Protein AF-A0A528FKM6-F1 (afdb_monomer_lite)

Structure (mmCIF, N/CA/C/O backbone):
data_AF-A0A528FKM6-F1
#
_entry.id   AF-A0A528FKM6-F1
#
loop_
_atom_site.group_PDB
_atom_site.id
_atom_site.type_symbol
_atom_site.label_atom_id
_atom_site.label_alt_id
_atom_site.label_comp_id
_atom_site.label_asym_id
_atom_site.label_entity_id
_atom_site.label_seq_id
_atom_site.pdbx_PDB_ins_code
_atom_site.Cartn_x
_atom_site.Cartn_y
_atom_site.Cartn_z
_atom_site.occupancy
_atom_site.B_iso_or_equiv
_atom_site.auth_seq_id
_atom_site.auth_comp_id
_atom_site.auth_asym_id
_atom_site.auth_atom_id
_atom_site.pdbx_PDB_model_num
ATOM 1 N N . ILE A 1 1 ? -23.827 3.732 3.092 1.00 91.12 1 ILE A N 1
ATOM 2 C CA . ILE A 1 1 ? -22.855 3.929 1.983 1.00 91.12 1 ILE A CA 1
ATOM 3 C C . ILE A 1 1 ? -21.479 3.335 2.265 1.00 91.12 1 ILE A C 1
ATOM 5 O O . ILE A 1 1 ? -20.828 2.979 1.295 1.00 91.12 1 ILE A O 1
ATOM 9 N N . HIS A 1 2 ? -21.063 3.234 3.536 1.00 95.31 2 HIS A N 1
ATOM 10 C CA . HIS A 1 2 ? -19.744 2.748 3.948 1.00 95.31 2 HIS A CA 1
ATOM 11 C C . HIS A 1 2 ? -19.342 1.441 3.251 1.00 95.31 2 HIS A C 1
ATOM 13 O O . HIS A 1 2 ? -18.417 1.462 2.450 1.00 95.31 2 HIS A O 1
ATOM 19 N N . ASP A 1 3 ? -20.092 0.356 3.449 1.00 96.50 3 ASP A N 1
ATOM 20 C CA . ASP A 1 3 ? -19.682 -0.975 2.970 1.00 96.50 3 ASP A CA 1
ATOM 21 C C . ASP A 1 3 ? -19.548 -1.024 1.447 1.00 96.50 3 ASP A C 1
ATOM 23 O O . ASP A 1 3 ? -18.513 -1.414 0.920 1.00 96.50 3 ASP A O 1
ATOM 27 N N . ARG A 1 4 ? -20.539 -0.478 0.730 1.00 98.00 4 ARG A N 1
ATOM 28 C CA . ARG A 1 4 ? -20.494 -0.356 -0.736 1.00 98.00 4 ARG A CA 1
ATOM 29 C C . ARG A 1 4 ? -19.276 0.439 -1.220 1.00 98.00 4 ARG A C 1
ATOM 31 O O . ARG A 1 4 ? -18.738 0.148 -2.283 1.00 98.00 4 ARG A O 1
ATOM 38 N N . PHE A 1 5 ? -18.881 1.482 -0.491 1.00 98.06 5 PHE A N 1
ATOM 39 C CA . PHE A 1 5 ? -17.704 2.273 -0.837 1.00 98.06 5 PHE A CA 1
ATOM 40 C C . PHE A 1 5 ? -16.413 1.501 -0.554 1.00 98.06 5 PHE A C 1
ATOM 42 O O . PHE A 1 5 ? -15.536 1.472 -1.411 1.00 98.06 5 PHE A O 1
ATOM 49 N N . VAL A 1 6 ? -16.319 0.835 0.599 1.00 98.12 6 VAL A N 1
ATOM 50 C CA . VAL A 1 6 ? -15.178 -0.019 0.952 1.00 98.12 6 VAL A CA 1
ATOM 51 C C . VAL A 1 6 ? -15.004 -1.134 -0.080 1.00 98.12 6 VAL A C 1
ATOM 53 O O . VAL A 1 6 ? -13.893 -1.339 -0.558 1.00 98.12 6 VAL A O 1
ATOM 56 N N . ASP A 1 7 ? -16.080 -1.796 -0.500 1.00 98.19 7 ASP A N 1
ATOM 57 C CA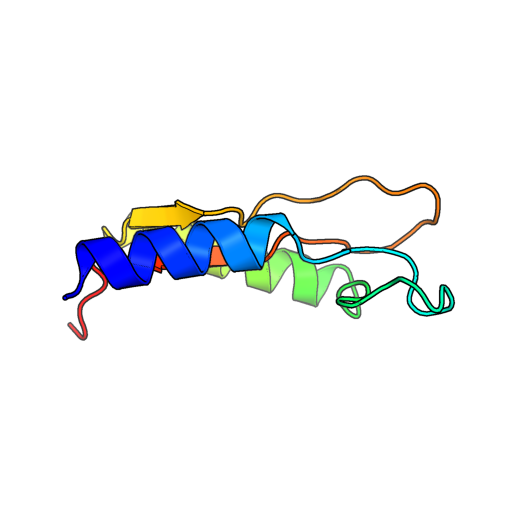 . ASP A 1 7 ? -16.034 -2.824 -1.547 1.00 98.19 7 ASP A CA 1
ATOM 58 C C . ASP A 1 7 ? -15.524 -2.268 -2.881 1.00 98.19 7 ASP A C 1
ATOM 60 O O . ASP A 1 7 ? -14.575 -2.806 -3.452 1.00 98.19 7 ASP A O 1
ATOM 64 N N . ALA A 1 8 ? -16.059 -1.131 -3.332 1.00 98.25 8 ALA A N 1
ATOM 65 C CA . ALA A 1 8 ? -15.589 -0.480 -4.555 1.00 98.25 8 ALA A CA 1
ATOM 66 C C . ALA A 1 8 ? -14.112 -0.041 -4.469 1.00 98.25 8 ALA A C 1
ATOM 68 O O . ALA A 1 8 ? -13.385 -0.090 -5.465 1.00 98.25 8 ALA A O 1
ATOM 69 N N . MET A 1 9 ? -13.651 0.374 -3.285 1.00 98.19 9 MET A N 1
ATOM 70 C CA . MET A 1 9 ? -12.250 0.720 -3.041 1.00 98.19 9 MET A CA 1
ATOM 71 C C . MET A 1 9 ? -11.349 -0.512 -3.118 1.00 98.19 9 MET A C 1
ATOM 73 O O . MET A 1 9 ? -10.352 -0.468 -3.836 1.00 98.19 9 MET A O 1
ATOM 77 N N . LYS A 1 10 ? -11.712 -1.622 -2.461 1.00 98.31 10 LYS A N 1
ATOM 78 C CA . LYS A 1 10 ? -10.971 -2.894 -2.546 1.00 98.31 10 LYS A CA 1
ATOM 79 C C . LYS A 1 10 ? -10.825 -3.352 -3.998 1.00 98.31 10 LYS A C 1
ATOM 81 O O . LYS A 1 10 ? -9.713 -3.639 -4.442 1.00 98.31 10 LYS A O 1
ATOM 86 N N . ASP A 1 11 ? -11.912 -3.305 -4.769 1.00 98.19 11 ASP A N 1
ATOM 87 C CA . ASP A 1 11 ? -11.908 -3.654 -6.194 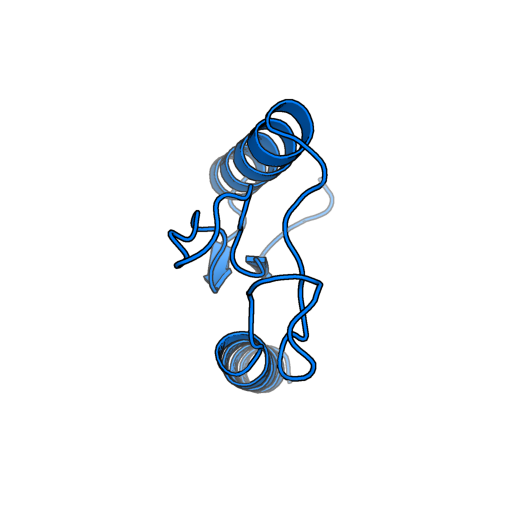1.00 98.19 11 ASP A CA 1
ATOM 88 C C . ASP A 1 11 ? -10.969 -2.768 -7.019 1.00 98.19 11 ASP A C 1
ATOM 90 O O . ASP A 1 11 ? -10.309 -3.238 -7.952 1.00 98.19 11 ASP A O 1
ATOM 94 N N . ARG A 1 12 ? -10.916 -1.465 -6.718 1.00 98.19 12 ARG A N 1
ATOM 95 C CA . ARG A 1 12 ? -10.035 -0.531 -7.424 1.00 98.19 12 ARG A CA 1
ATOM 96 C C . ARG A 1 12 ? -8.571 -0.736 -7.047 1.00 98.19 12 ARG A C 1
ATOM 98 O O . ARG A 1 12 ? -7.728 -0.651 -7.946 1.00 98.19 12 ARG A O 1
ATOM 105 N N . LEU A 1 13 ? -8.287 -0.979 -5.766 1.00 98.19 13 LEU A N 1
ATOM 106 C CA . LEU A 1 13 ? -6.942 -1.218 -5.241 1.00 98.19 13 LEU A CA 1
ATOM 107 C C . LEU A 1 13 ? -6.356 -2.524 -5.787 1.00 98.19 13 LEU A C 1
ATOM 109 O O . LEU A 1 13 ? -5.219 -2.523 -6.248 1.00 98.19 13 LEU A O 1
ATOM 113 N N . GLY A 1 14 ? -7.154 -3.594 -5.859 1.00 97.31 14 GLY A N 1
ATOM 114 C CA . GLY A 1 14 ? -6.743 -4.881 -6.436 1.00 97.31 14 GLY A CA 1
ATOM 115 C C . GLY A 1 14 ? -6.379 -4.838 -7.921 1.00 97.31 14 GLY A C 1
ATOM 116 O O . GLY A 1 14 ? -5.718 -5.744 -8.419 1.00 97.31 14 GLY A O 1
ATOM 117 N N . LYS A 1 15 ? -6.774 -3.778 -8.633 1.00 98.00 15 LYS A N 1
ATOM 118 C CA . LYS A 1 15 ? -6.454 -3.565 -10.054 1.00 98.00 15 LYS A CA 1
ATOM 119 C C . LYS A 1 15 ? -5.235 -2.669 -10.274 1.00 98.00 15 LYS A C 1
ATOM 121 O O . LYS A 1 15 ? -4.890 -2.419 -11.425 1.00 98.00 15 LYS A O 1
ATOM 126 N N . LEU A 1 16 ? -4.625 -2.129 -9.215 1.00 97.88 16 LEU A N 1
ATOM 127 C CA . LEU A 1 16 ? -3.437 -1.289 -9.348 1.00 97.88 16 LEU A CA 1
ATOM 128 C C . LEU A 1 16 ? -2.214 -2.142 -9.688 1.00 97.88 16 LEU A C 1
ATOM 130 O O . LEU A 1 16 ? -1.882 -3.089 -8.978 1.00 97.88 16 LEU A O 1
ATOM 134 N N . ALA A 1 17 ? -1.521 -1.772 -10.762 1.00 97.44 17 ALA A N 1
ATOM 135 C CA . ALA A 1 17 ? -0.257 -2.391 -11.128 1.00 97.44 17 ALA A CA 1
ATOM 136 C C . ALA A 1 17 ? 0.879 -1.850 -10.243 1.00 97.44 17 ALA A C 1
ATOM 138 O O . ALA A 1 17 ? 1.335 -0.719 -10.425 1.00 97.44 17 ALA A O 1
ATOM 139 N N . VAL A 1 18 ? 1.325 -2.663 -9.282 1.00 97.94 18 VAL A N 1
ATOM 140 C CA . VAL A 1 18 ? 2.536 -2.408 -8.485 1.00 97.94 18 VAL A CA 1
ATOM 141 C C . VAL A 1 18 ? 3.715 -3.102 -9.160 1.00 97.94 18 VAL A C 1
ATOM 143 O O . VAL A 1 18 ? 3.679 -4.328 -9.306 1.00 97.94 18 VAL A O 1
ATOM 146 N N . GLY A 1 19 ? 4.744 -2.358 -9.560 1.00 97.25 19 GLY A N 1
ATOM 147 C CA . GLY A 1 19 ? 5.835 -2.893 -10.376 1.00 97.25 19 GLY A CA 1
ATOM 148 C C . GLY A 1 19 ? 6.991 -1.917 -10.570 1.00 97.25 19 GLY A C 1
ATOM 149 O O . GLY A 1 19 ? 7.087 -0.911 -9.871 1.00 97.25 19 GLY A O 1
ATOM 150 N N . ASP A 1 20 ? 7.882 -2.234 -11.509 1.00 96.81 20 ASP A N 1
ATOM 151 C CA . ASP A 1 20 ? 9.060 -1.417 -11.816 1.00 96.81 20 ASP A CA 1
ATOM 152 C C . ASP A 1 20 ? 8.657 0.011 -12.212 1.00 96.81 20 ASP A C 1
ATOM 154 O O . ASP A 1 20 ? 7.786 0.203 -13.061 1.00 96.81 20 ASP A O 1
ATOM 158 N N . ALA A 1 21 ? 9.314 1.013 -11.627 1.00 94.56 21 ALA A N 1
ATOM 159 C CA . ALA A 1 21 ? 9.074 2.423 -11.916 1.00 94.56 21 ALA A CA 1
ATOM 160 C C . ALA A 1 21 ? 9.351 2.814 -13.382 1.00 94.56 21 ALA A C 1
ATOM 162 O O . ALA A 1 21 ? 8.845 3.840 -13.835 1.00 94.56 21 ALA A O 1
ATOM 163 N N . LEU A 1 22 ? 10.147 2.029 -14.116 1.00 95.62 22 LEU A N 1
ATOM 164 C CA . LEU A 1 22 ? 10.432 2.261 -15.535 1.00 95.62 22 LEU A CA 1
ATOM 165 C C . LEU A 1 22 ? 9.412 1.609 -16.484 1.00 95.62 22 LEU A C 1
ATOM 167 O O . LEU A 1 22 ? 9.423 1.915 -17.678 1.00 95.62 22 LEU A O 1
ATOM 171 N N . ASP A 1 23 ? 8.528 0.735 -15.993 1.00 96.69 23 ASP A N 1
ATOM 172 C CA . ASP A 1 23 ? 7.455 0.159 -16.809 1.00 96.69 23 ASP A CA 1
ATOM 173 C C . ASP A 1 23 ? 6.290 1.154 -16.938 1.00 96.69 23 ASP A C 1
ATOM 175 O O . ASP A 1 23 ? 5.690 1.581 -15.953 1.00 96.69 23 ASP A O 1
ATOM 179 N N . ALA A 1 24 ? 5.914 1.481 -18.176 1.00 97.06 24 ALA A N 1
ATOM 180 C CA . ALA A 1 24 ? 4.791 2.365 -18.484 1.00 97.06 24 ALA A CA 1
ATOM 181 C C . ALA A 1 24 ? 3.426 1.842 -17.990 1.00 97.06 24 ALA A C 1
ATOM 183 O O . ALA A 1 24 ? 2.462 2.606 -17.926 1.00 97.06 24 ALA A O 1
ATOM 184 N N . LYS A 1 25 ? 3.316 0.546 -17.674 1.00 96.75 25 LYS A N 1
ATOM 185 C CA . LYS A 1 25 ? 2.110 -0.061 -17.092 1.00 96.75 25 LYS A CA 1
ATOM 186 C C . LYS A 1 25 ? 2.054 0.071 -15.573 1.00 96.75 25 LYS A C 1
ATOM 188 O O . LYS A 1 25 ? 0.980 -0.123 -15.003 1.00 96.75 25 LYS A O 1
ATOM 193 N N . THR A 1 26 ? 3.172 0.385 -14.920 1.00 97.75 26 THR A N 1
ATOM 194 C CA . THR A 1 26 ? 3.231 0.545 -13.469 1.00 97.75 26 THR A CA 1
ATOM 195 C C . THR A 1 26 ? 2.448 1.777 -13.039 1.00 97.75 26 THR A C 1
ATOM 197 O O . THR A 1 26 ? 2.609 2.874 -13.567 1.00 97.75 26 THR A O 1
ATOM 200 N N . GLN A 1 27 ? 1.593 1.592 -12.037 1.00 98.12 27 GLN A N 1
ATOM 201 C CA . GLN A 1 27 ? 0.844 2.667 -11.388 1.00 98.12 27 GLN A CA 1
ATOM 202 C C . GLN A 1 27 ? 1.434 3.020 -10.022 1.00 98.12 27 GLN A C 1
ATOM 204 O O . GLN A 1 27 ? 1.261 4.144 -9.559 1.00 98.12 27 GLN A O 1
ATOM 209 N N . ILE A 1 28 ? 2.106 2.063 -9.373 1.00 97.81 28 ILE A N 1
ATOM 210 C CA . ILE A 1 28 ? 2.764 2.233 -8.077 1.00 97.81 28 ILE A CA 1
ATOM 211 C C . ILE A 1 28 ? 4.157 1.606 -8.158 1.00 97.81 28 ILE A C 1
ATOM 213 O O . ILE A 1 28 ? 4.288 0.398 -8.353 1.00 97.81 28 ILE A O 1
ATOM 217 N N . GLY A 1 29 ? 5.184 2.444 -8.025 1.00 97.50 29 GLY A N 1
ATOM 218 C CA . GLY A 1 29 ? 6.581 2.017 -7.986 1.00 97.50 29 GLY A CA 1
ATOM 219 C C . GLY A 1 29 ? 6.992 1.412 -6.636 1.00 97.50 29 GLY A C 1
ATOM 220 O O . GLY A 1 29 ? 6.170 1.298 -5.724 1.00 97.50 29 GLY A O 1
ATOM 221 N N . PRO A 1 30 ? 8.271 1.038 -6.482 1.00 97.94 30 PRO A N 1
ATOM 222 C CA . PRO A 1 30 ? 8.796 0.575 -5.206 1.00 97.94 30 PRO A CA 1
ATOM 223 C C . PRO A 1 30 ? 8.852 1.710 -4.176 1.00 97.94 30 PRO A C 1
ATOM 225 O O . PRO A 1 30 ? 8.987 2.888 -4.510 1.00 97.94 30 PRO A O 1
ATOM 228 N N . VAL A 1 31 ? 8.826 1.322 -2.908 1.00 98.06 31 VAL A N 1
ATOM 229 C CA . VAL A 1 31 ? 9.237 2.153 -1.779 1.00 98.06 31 VAL A CA 1
ATOM 230 C C . VAL A 1 31 ? 10.724 2.506 -1.928 1.00 98.06 31 VAL A C 1
ATOM 232 O O . VAL A 1 31 ? 11.511 1.736 -2.481 1.00 98.06 31 VAL A O 1
ATOM 235 N N . VAL A 1 32 ? 11.107 3.696 -1.460 1.00 97.25 32 VAL A N 1
ATOM 236 C CA . VAL A 1 32 ? 12.432 4.289 -1.713 1.00 97.25 32 VAL A CA 1
ATOM 237 C C . VAL A 1 32 ? 13.595 3.430 -1.206 1.00 97.25 32 VAL A C 1
ATOM 239 O O . VAL A 1 32 ? 14.604 3.291 -1.896 1.00 97.25 32 VAL A O 1
ATOM 242 N N . ASP A 1 33 ? 13.455 2.833 -0.022 1.00 97.94 33 ASP A N 1
ATOM 243 C CA . ASP A 1 33 ? 14.484 2.008 0.599 1.00 97.94 33 ASP A CA 1
ATOM 244 C C . ASP A 1 33 ? 13.905 1.010 1.620 1.00 97.94 33 ASP A C 1
ATOM 246 O O . ASP A 1 33 ? 12.704 0.972 1.903 1.00 97.94 33 ASP A O 1
ATOM 250 N N . GLN A 1 34 ? 14.789 0.180 2.181 1.00 97.69 34 GLN A N 1
ATOM 251 C CA . GLN A 1 34 ? 14.431 -0.830 3.173 1.00 97.69 34 GLN A CA 1
ATOM 252 C C . GLN A 1 34 ? 13.920 -0.226 4.488 1.00 97.69 34 GLN A C 1
ATOM 254 O O . GLN A 1 34 ? 13.071 -0.839 5.135 1.00 97.69 34 GLN A O 1
ATOM 259 N N . SER A 1 35 ? 14.445 0.930 4.910 1.00 98.44 35 SER A N 1
ATOM 260 C CA . SER A 1 35 ? 14.017 1.571 6.157 1.00 98.44 35 SER A CA 1
ATOM 261 C C . SER A 1 35 ? 12.597 2.106 6.052 1.00 98.44 35 SER A C 1
ATOM 263 O O . SER A 1 35 ? 11.807 1.877 6.965 1.00 98.44 35 SER A O 1
ATOM 265 N N . GLN A 1 36 ? 12.246 2.718 4.922 1.00 98.50 36 GLN A N 1
ATOM 266 C CA . GLN A 1 36 ? 10.888 3.169 4.657 1.00 98.50 36 GLN A CA 1
ATOM 267 C C . GLN A 1 36 ? 9.931 1.981 4.518 1.00 98.50 36 GLN A C 1
ATOM 269 O O . GLN A 1 36 ? 8.873 1.997 5.133 1.00 98.50 36 GLN A O 1
ATOM 274 N N . LEU A 1 37 ? 10.319 0.912 3.805 1.00 98.38 37 LEU A N 1
ATOM 275 C CA . LEU A 1 37 ? 9.474 -0.286 3.704 1.00 98.38 37 LEU A CA 1
ATOM 276 C C . LEU A 1 37 ? 9.200 -0.894 5.083 1.00 98.38 37 LEU A C 1
ATOM 278 O O . LEU A 1 37 ? 8.066 -1.252 5.385 1.00 98.38 37 LEU A O 1
ATOM 282 N N . LYS A 1 38 ? 10.228 -0.983 5.935 1.00 98.44 38 LYS A N 1
ATOM 283 C CA . LYS A 1 38 ? 10.055 -1.455 7.310 1.00 98.44 38 LYS A CA 1
ATOM 284 C C . LYS A 1 38 ? 9.117 -0.536 8.097 1.00 98.44 38 LYS A C 1
ATOM 286 O O . LYS A 1 38 ? 8.277 -1.031 8.837 1.00 98.44 38 LYS A O 1
ATOM 291 N N . GLN A 1 39 ? 9.255 0.781 7.952 1.00 98.62 39 GLN A N 1
ATOM 292 C CA . GLN A 1 39 ? 8.369 1.734 8.616 1.00 98.62 39 GLN A CA 1
ATOM 293 C C . GLN A 1 39 ? 6.911 1.536 8.182 1.00 98.62 39 GLN A C 1
ATOM 295 O O . GLN A 1 39 ? 6.027 1.517 9.036 1.00 98.62 39 GLN A O 1
ATOM 300 N N . ASP A 1 40 ? 6.656 1.343 6.888 1.00 98.44 40 ASP A N 1
ATOM 301 C CA . 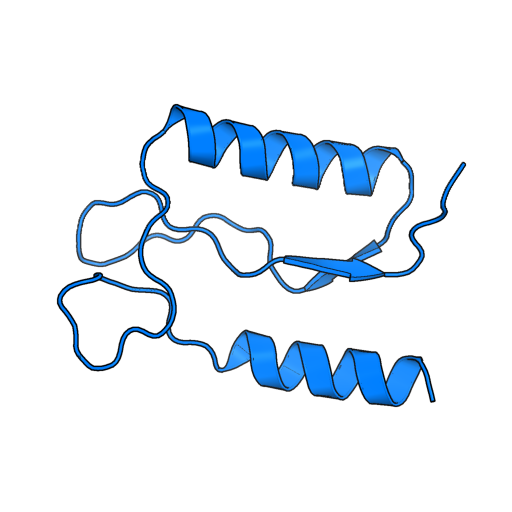ASP A 1 40 ? 5.309 1.089 6.374 1.00 98.44 40 ASP A CA 1
ATOM 302 C C . ASP A 1 40 ? 4.713 -0.193 6.990 1.00 98.44 40 ASP A C 1
ATOM 304 O O . ASP A 1 40 ? 3.570 -0.197 7.447 1.00 98.44 40 ASP A O 1
ATOM 308 N N . GLU A 1 41 ? 5.501 -1.267 7.083 1.00 98.44 41 GLU A N 1
ATOM 309 C CA . GLU A 1 41 ? 5.090 -2.519 7.734 1.00 98.44 41 GLU A CA 1
ATOM 310 C C . GLU A 1 41 ? 4.845 -2.372 9.234 1.00 98.44 41 GLU A C 1
ATOM 312 O O . GLU A 1 41 ? 3.879 -2.934 9.753 1.00 98.44 41 GLU A O 1
ATOM 317 N N . ASP A 1 42 ? 5.697 -1.616 9.930 1.00 98.50 42 ASP A N 1
ATOM 318 C CA . ASP A 1 42 ? 5.528 -1.334 11.352 1.00 98.50 42 ASP A CA 1
ATOM 319 C C . ASP A 1 42 ? 4.191 -0.600 11.579 1.00 98.50 42 ASP A C 1
ATOM 321 O O . ASP A 1 42 ? 3.437 -0.970 12.477 1.00 98.50 42 ASP A O 1
ATOM 325 N N . TYR A 1 43 ? 3.831 0.373 10.730 1.00 98.19 43 TYR A N 1
ATOM 326 C CA . TYR A 1 43 ? 2.537 1.066 10.818 1.00 98.19 43 TYR A CA 1
ATOM 327 C C . TYR A 1 43 ? 1.343 0.175 10.464 1.00 98.19 43 TYR A C 1
ATOM 329 O O . TYR A 1 43 ? 0.288 0.292 11.090 1.00 98.19 43 TYR A O 1
ATOM 337 N N . ILE A 1 44 ? 1.491 -0.750 9.513 1.00 98.31 44 ILE A N 1
ATOM 338 C CA . ILE A 1 44 ? 0.461 -1.763 9.243 1.00 98.31 44 ILE A CA 1
ATOM 339 C C . ILE A 1 44 ? 0.271 -2.663 10.472 1.00 98.31 44 ILE A C 1
ATOM 341 O O . ILE A 1 44 ? -0.860 -2.982 10.846 1.00 98.31 44 ILE A O 1
ATOM 345 N N . ALA A 1 45 ? 1.357 -3.056 11.139 1.00 98.06 45 ALA A N 1
ATOM 346 C CA . ALA A 1 45 ? 1.274 -3.828 12.372 1.00 98.06 45 ALA A CA 1
ATOM 347 C C . ALA A 1 45 ? 0.598 -3.028 13.500 1.00 98.06 45 ALA A C 1
ATOM 349 O O . ALA A 1 45 ? -0.289 -3.570 14.160 1.00 98.06 45 ALA A O 1
ATOM 350 N N . ILE A 1 46 ? 0.954 -1.750 13.676 1.00 97.75 46 ILE A N 1
ATOM 351 C CA . ILE A 1 46 ? 0.334 -0.850 14.662 1.00 97.75 46 ILE A CA 1
ATOM 352 C C . ILE A 1 46 ? -1.170 -0.723 14.408 1.00 97.75 46 ILE A C 1
ATOM 354 O O . ILE A 1 46 ? -1.951 -0.967 15.322 1.00 97.75 46 ILE A O 1
ATOM 358 N N . GLY A 1 47 ? -1.600 -0.452 13.170 1.00 97.19 47 GLY A N 1
ATOM 359 C CA . GLY A 1 47 ? -3.025 -0.312 12.851 1.00 97.19 47 GLY A CA 1
ATOM 360 C C . GLY A 1 47 ? -3.842 -1.554 13.224 1.00 97.19 47 GLY A C 1
ATOM 361 O O . GLY A 1 47 ? -4.918 -1.444 13.809 1.00 97.19 47 GLY A O 1
ATOM 362 N N . ARG A 1 48 ? -3.295 -2.752 12.975 1.00 96.44 48 ARG A N 1
ATOM 363 C CA . ARG A 1 48 ? -3.917 -4.015 13.412 1.00 96.44 48 ARG A CA 1
ATOM 364 C C . ARG A 1 48 ? -3.942 -4.157 14.937 1.00 96.44 48 ARG A C 1
ATOM 366 O O . ARG A 1 48 ? -4.930 -4.641 15.480 1.00 96.44 48 ARG A O 1
ATOM 373 N N . GLN A 1 49 ? -2.863 -3.777 15.623 1.00 97.31 49 GLN A N 1
ATOM 374 C CA . GLN A 1 49 ? -2.763 -3.851 17.087 1.00 97.31 49 GLN A CA 1
ATOM 375 C C . GLN A 1 49 ? -3.728 -2.890 17.790 1.00 97.31 49 GLN A C 1
ATOM 377 O O . GLN A 1 49 ? -4.280 -3.239 18.830 1.00 97.31 49 GLN A O 1
ATOM 382 N N . GLU A 1 50 ? -3.970 -1.720 17.205 1.00 96.62 50 GLU A N 1
ATOM 383 C CA . GLU A 1 50 ? -4.923 -0.720 17.701 1.00 96.62 50 GLU A CA 1
ATOM 384 C C . GLU A 1 50 ? -6.388 -1.071 17.382 1.00 96.62 50 GLU A C 1
ATOM 386 O O . GLU A 1 50 ? -7.303 -0.370 17.809 1.00 96.62 50 GLU A O 1
ATOM 391 N N . GLY A 1 51 ? -6.631 -2.185 16.682 1.00 96.25 51 GLY A N 1
ATOM 392 C CA . GLY A 1 51 ? -7.969 -2.720 16.428 1.00 96.25 51 GLY A CA 1
ATOM 393 C C . GLY A 1 51 ? -8.606 -2.272 15.113 1.00 96.25 51 GLY A C 1
ATOM 394 O O . GLY A 1 51 ? -9.767 -2.606 14.873 1.00 96.25 51 GLY A O 1
ATOM 395 N N . ALA A 1 52 ? -7.874 -1.568 14.243 1.00 97.62 52 ALA A N 1
ATOM 396 C CA . ALA A 1 52 ? -8.338 -1.314 12.886 1.00 97.62 52 ALA A CA 1
ATOM 397 C C . ALA A 1 52 ? -8.289 -2.602 12.047 1.00 97.62 52 ALA A C 1
ATOM 399 O O . ALA A 1 52 ? -7.395 -3.443 12.182 1.00 97.62 52 ALA A O 1
ATOM 400 N N . ASP A 1 53 ? -9.241 -2.739 11.129 1.00 97.56 53 ASP A N 1
ATOM 401 C CA . ASP A 1 53 ? -9.311 -3.877 10.220 1.00 97.56 53 ASP A CA 1
ATOM 402 C C . ASP A 1 53 ? -8.515 -3.590 8.945 1.00 97.56 53 ASP A C 1
ATOM 404 O O . ASP A 1 53 ? -8.835 -2.642 8.220 1.00 97.56 53 ASP A O 1
ATOM 408 N N . LEU A 1 54 ? -7.500 -4.408 8.642 1.00 98.19 54 LEU A N 1
ATOM 409 C CA . LEU A 1 54 ? -6.811 -4.340 7.351 1.00 98.19 54 LEU A CA 1
ATOM 410 C C . LEU A 1 54 ? -7.679 -5.025 6.289 1.00 98.19 54 LEU A C 1
ATOM 412 O O . LEU A 1 54 ? -7.502 -6.201 5.974 1.00 98.19 54 LEU A O 1
ATOM 416 N N . ALA A 1 55 ? -8.605 -4.254 5.731 1.00 98.06 55 ALA A N 1
ATOM 417 C CA . ALA A 1 55 ? -9.591 -4.706 4.760 1.00 98.06 55 ALA A CA 1
ATOM 418 C C . ALA A 1 55 ? -8.987 -5.075 3.390 1.00 98.06 55 ALA A C 1
ATOM 420 O O . ALA A 1 55 ? -9.644 -5.754 2.597 1.00 98.06 55 ALA A O 1
ATOM 421 N N . PHE A 1 56 ? -7.772 -4.607 3.076 1.00 98.56 56 PHE A N 1
ATOM 422 C CA . PHE A 1 56 ? -7.056 -4.967 1.849 1.00 98.56 56 PHE A CA 1
ATOM 423 C C . PHE A 1 56 ? -5.543 -4.779 1.971 1.00 98.56 56 PHE A C 1
ATOM 425 O O . PHE A 1 56 ? -5.086 -3.750 2.470 1.00 98.56 56 PHE A O 1
ATOM 432 N N . GLY A 1 57 ? -4.801 -5.727 1.397 1.00 98.12 57 GLY A N 1
ATOM 433 C CA . GLY A 1 57 ? -3.388 -5.612 1.049 1.00 98.12 57 GLY A CA 1
ATOM 434 C C . GLY A 1 57 ? -2.445 -5.424 2.233 1.00 98.12 57 GLY A C 1
ATOM 435 O O . GLY A 1 57 ? -2.571 -6.111 3.243 1.00 98.12 57 GLY A O 1
ATOM 436 N N . GLY A 1 58 ? -1.473 -4.519 2.086 1.00 97.31 58 GLY A N 1
ATOM 437 C CA . GLY A 1 58 ? -0.410 -4.303 3.074 1.00 97.31 58 GLY A CA 1
ATOM 438 C C . GLY A 1 58 ? 0.647 -5.411 3.139 1.00 97.31 58 GLY A C 1
ATOM 439 O O . GLY A 1 58 ? 1.377 -5.503 4.122 1.00 97.31 58 GLY A O 1
ATOM 440 N N . GLU A 1 59 ? 0.739 -6.256 2.114 1.00 97.25 59 GLU A N 1
ATOM 441 C CA . GLU A 1 59 ? 1.748 -7.311 2.027 1.00 97.25 59 GLU A CA 1
ATOM 442 C C . GLU A 1 59 ? 2.926 -6.888 1.149 1.00 97.25 59 GLU A C 1
ATOM 444 O O . GLU A 1 59 ? 2.763 -6.167 0.155 1.00 97.25 59 GLU A O 1
ATOM 449 N N . ARG A 1 60 ? 4.126 -7.372 1.488 1.00 97.38 60 ARG A N 1
ATOM 450 C CA . ARG A 1 60 ? 5.285 -7.261 0.599 1.00 97.38 60 ARG A CA 1
ATOM 451 C C . ARG A 1 60 ? 5.038 -8.015 -0.695 1.00 97.38 60 ARG A C 1
ATOM 453 O O . ARG A 1 60 ? 4.388 -9.056 -0.727 1.00 97.38 60 ARG A O 1
ATOM 460 N N . LEU A 1 61 ? 5.616 -7.487 -1.762 1.00 96.69 61 LEU A N 1
ATOM 461 C CA . LEU A 1 61 ? 5.495 -8.048 -3.092 1.00 96.69 61 LEU A CA 1
ATOM 462 C C . LEU A 1 61 ? 6.866 -8.421 -3.639 1.00 96.69 61 LEU A C 1
ATOM 464 O O . LEU A 1 61 ? 7.748 -7.575 -3.759 1.00 96.69 61 LEU A O 1
ATOM 468 N N . ASP A 1 62 ? 7.001 -9.668 -4.071 1.00 94.81 62 ASP A N 1
ATOM 469 C CA . ASP A 1 62 ? 8.115 -10.062 -4.923 1.00 94.81 62 ASP A CA 1
ATOM 470 C C . ASP A 1 62 ? 7.791 -9.696 -6.376 1.00 94.81 62 ASP A C 1
ATOM 472 O O . ASP A 1 62 ? 6.682 -9.925 -6.878 1.00 94.81 62 ASP A O 1
ATOM 476 N N . ARG A 1 63 ? 8.749 -9.067 -7.053 1.00 94.69 63 ARG A N 1
ATOM 477 C CA . ARG A 1 63 ? 8.649 -8.649 -8.456 1.00 94.69 63 ARG A CA 1
ATOM 478 C C . ARG A 1 63 ? 9.878 -9.104 -9.222 1.00 94.69 63 ARG A C 1
ATOM 480 O O . ARG A 1 63 ? 10.887 -9.475 -8.631 1.00 94.69 63 ARG A O 1
ATOM 487 N N . GLU A 1 64 ? 9.770 -9.081 -10.547 1.00 92.31 64 GLU A N 1
ATOM 488 C CA . GLU A 1 64 ? 10.850 -9.507 -11.442 1.00 92.31 64 GLU A CA 1
ATOM 489 C C . GLU A 1 64 ? 12.118 -8.667 -11.257 1.00 92.31 64 GLU A C 1
ATOM 491 O O . GLU A 1 64 ? 13.229 -9.194 -11.291 1.00 92.31 64 GLU A O 1
ATOM 496 N N . THR A 1 65 ? 11.959 -7.364 -11.019 1.00 94.00 65 THR A N 1
ATOM 497 C CA . THR A 1 65 ? 13.072 -6.471 -10.709 1.00 94.00 65 THR A CA 1
ATOM 498 C C . THR A 1 65 ? 13.237 -6.317 -9.207 1.00 94.00 65 THR A C 1
ATOM 500 O O . THR A 1 65 ? 12.270 -6.329 -8.447 1.00 94.00 65 THR A O 1
ATOM 503 N N . ARG A 1 66 ? 14.486 -6.169 -8.753 1.00 94.50 66 ARG A N 1
ATOM 504 C CA . ARG A 1 66 ? 14.778 -5.944 -7.336 1.00 94.50 66 ARG A CA 1
ATOM 505 C C . ARG A 1 66 ? 14.262 -4.568 -6.919 1.00 94.50 66 ARG A C 1
ATOM 507 O O . ARG A 1 66 ? 14.643 -3.562 -7.505 1.00 94.50 66 ARG A O 1
ATOM 514 N N . GLY A 1 67 ? 13.472 -4.531 -5.855 1.00 95.69 67 GLY A N 1
ATOM 515 C CA . GLY A 1 67 ? 12.940 -3.302 -5.281 1.00 95.69 67 GLY A CA 1
ATOM 516 C C . GLY A 1 67 ? 12.187 -3.584 -3.988 1.00 95.69 67 GLY A C 1
ATOM 517 O O . GLY A 1 67 ? 11.997 -4.738 -3.604 1.00 95.69 67 GLY A O 1
ATOM 518 N N . PHE A 1 68 ? 11.785 -2.521 -3.303 1.00 98.19 68 PHE A N 1
ATOM 519 C CA . PHE A 1 68 ? 11.048 -2.594 -2.047 1.00 98.19 68 PHE A CA 1
ATOM 520 C C . PHE A 1 68 ? 9.555 -2.426 -2.331 1.00 98.19 68 PHE A C 1
ATOM 522 O O . PHE A 1 68 ? 9.017 -1.335 -2.209 1.00 98.19 68 PHE A O 1
ATOM 529 N N . TYR A 1 69 ? 8.882 -3.476 -2.794 1.00 98.25 69 TYR A N 1
ATOM 530 C CA . TYR A 1 69 ? 7.479 -3.369 -3.202 1.00 98.25 69 TYR A CA 1
ATOM 531 C C . TYR A 1 69 ? 6.524 -3.739 -2.069 1.00 98.25 69 TYR A C 1
ATOM 533 O O . TYR A 1 69 ? 6.694 -4.759 -1.399 1.00 98.25 69 TYR A O 1
ATOM 541 N N . LEU A 1 70 ? 5.477 -2.933 -1.919 1.00 98.38 70 LEU A N 1
ATOM 542 C CA . LEU A 1 70 ? 4.409 -3.122 -0.946 1.00 98.38 70 LEU A CA 1
ATOM 543 C C . LEU A 1 70 ? 3.059 -2.973 -1.653 1.00 98.38 70 LEU A C 1
ATOM 545 O O . LEU A 1 70 ? 2.883 -2.088 -2.494 1.00 98.38 70 LEU A O 1
ATOM 549 N N . GLN A 1 71 ? 2.103 -3.846 -1.342 1.00 98.19 71 GLN A N 1
ATOM 550 C CA . GLN A 1 71 ? 0.724 -3.659 -1.782 1.00 98.19 71 GLN A CA 1
ATOM 551 C C . GLN A 1 71 ? 0.132 -2.386 -1.164 1.00 98.19 71 GLN A C 1
ATOM 553 O O . GLN A 1 71 ? 0.433 -2.069 -0.013 1.00 98.19 71 GLN A O 1
ATOM 558 N N . PRO A 1 72 ? -0.801 -1.708 -1.854 1.00 98.06 72 PRO A N 1
ATOM 559 C CA . PRO A 1 72 ? -1.667 -0.742 -1.196 1.00 98.06 72 PRO A CA 1
ATOM 560 C C . PRO A 1 72 ? -2.331 -1.369 0.032 1.00 98.06 72 PRO A C 1
ATOM 562 O O . PRO A 1 72 ? -2.757 -2.522 -0.023 1.00 98.06 72 PRO A O 1
ATOM 565 N N . ALA A 1 73 ? -2.446 -0.605 1.111 1.00 98.19 73 ALA A N 1
ATOM 566 C CA . ALA A 1 73 ? -3.122 -1.019 2.332 1.00 98.19 73 ALA A CA 1
ATOM 567 C C . ALA A 1 73 ? -4.392 -0.184 2.529 1.00 98.19 73 ALA A C 1
ATOM 569 O O . ALA A 1 73 ? -4.363 1.038 2.371 1.00 98.19 73 ALA A O 1
ATOM 570 N N . LEU A 1 74 ? -5.503 -0.831 2.882 1.00 98.25 74 LEU A N 1
ATOM 571 C CA . LEU A 1 74 ? -6.735 -0.150 3.283 1.00 98.25 74 LEU A CA 1
ATOM 572 C C . LEU A 1 74 ? -7.133 -0.605 4.679 1.00 98.25 74 LEU A C 1
ATOM 574 O O . LEU A 1 74 ? -7.557 -1.746 4.856 1.00 98.25 74 LEU A O 1
ATOM 578 N N . PHE A 1 75 ? -7.048 0.308 5.642 1.00 98.25 75 PHE A N 1
ATOM 579 C CA . PHE A 1 75 ? -7.643 0.118 6.957 1.00 98.25 75 PHE A CA 1
ATOM 580 C C . PHE A 1 75 ? -9.080 0.640 6.998 1.00 98.25 75 PHE A C 1
ATOM 582 O O . PHE A 1 75 ? -9.394 1.691 6.439 1.00 98.25 75 PHE A O 1
ATOM 589 N N . THR A 1 76 ? -9.945 -0.091 7.693 1.00 97.44 76 THR A N 1
ATOM 590 C CA . THR A 1 76 ? -11.300 0.333 8.067 1.00 97.44 76 THR A CA 1
ATOM 591 C C . THR A 1 76 ? -11.495 0.164 9.572 1.00 97.44 76 THR A C 1
ATOM 593 O O . THR A 1 76 ? -10.629 -0.386 10.246 1.00 97.44 76 THR A O 1
ATOM 596 N N . GLN A 1 77 ? -12.605 0.668 10.119 1.00 95.38 77 GLN A N 1
ATOM 597 C CA . GLN A 1 77 ? -12.889 0.616 11.565 1.00 95.38 77 GLN A CA 1
ATOM 598 C C . GLN A 1 77 ? -11.831 1.301 12.453 1.00 95.38 77 GLN A C 1
ATOM 600 O O . GLN A 1 77 ? -11.795 1.072 13.656 1.00 95.38 77 GLN A O 1
ATOM 605 N N . ALA A 1 78 ? -10.983 2.160 11.882 1.00 95.44 78 ALA A N 1
ATOM 606 C CA . ALA A 1 78 ? -10.059 2.973 12.660 1.00 95.44 78 ALA A CA 1
ATO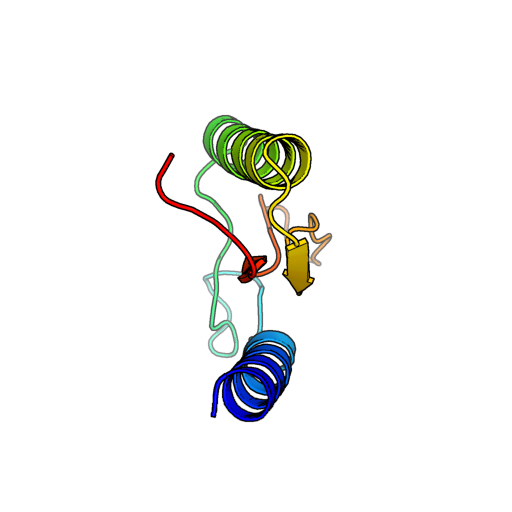M 607 C C . ALA A 1 78 ? -10.817 4.069 13.424 1.00 95.44 78 ALA A C 1
ATOM 609 O O . ALA A 1 78 ? -11.797 4.636 12.929 1.00 95.44 78 ALA A O 1
ATOM 610 N N . THR A 1 79 ? -10.327 4.396 14.613 1.00 93.06 79 THR A N 1
ATOM 611 C CA . THR A 1 79 ? -10.866 5.462 15.460 1.00 93.06 79 THR A CA 1
ATOM 612 C C . THR A 1 79 ? -9.772 6.460 15.798 1.00 93.06 79 THR A C 1
ATOM 614 O O . THR A 1 79 ? -8.638 6.065 16.046 1.00 93.06 79 THR A O 1
ATOM 617 N N . ASN A 1 80 ? -10.119 7.743 15.877 1.00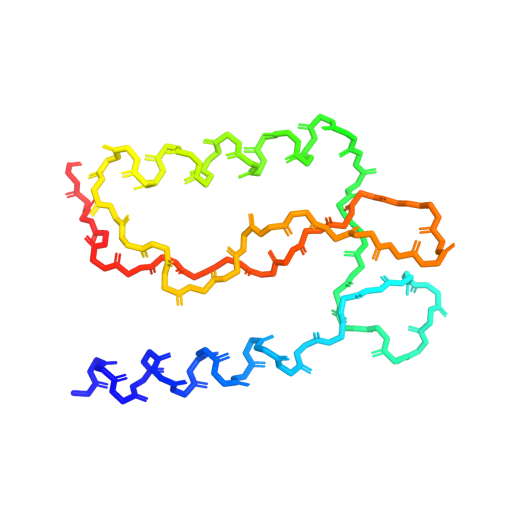 80.19 80 ASN A N 1
ATOM 618 C CA . ASN A 1 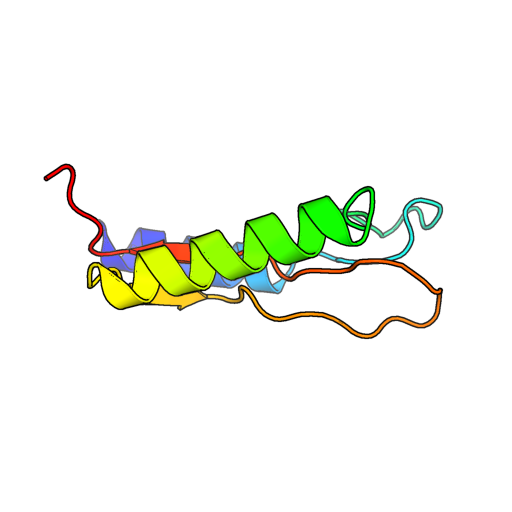80 ? -9.239 8.753 16.460 1.00 80.19 80 ASN A CA 1
ATOM 619 C C . ASN A 1 80 ? -9.419 8.691 17.981 1.00 80.19 80 ASN A C 1
ATOM 621 O O . ASN A 1 80 ? -10.328 9.335 18.509 1.00 80.19 80 ASN A O 1
ATOM 625 N N . ALA A 1 81 ? -8.649 7.824 18.637 1.00 62.00 81 ALA A N 1
ATOM 626 C CA . ALA A 1 81 ? -8.592 7.761 20.095 1.00 62.00 81 ALA A CA 1
ATOM 627 C C . ALA A 1 81 ? -7.902 9.005 20.676 1.00 62.00 81 ALA A C 1
ATOM 629 O O . ALA A 1 81 ? -6.966 9.523 20.023 1.00 62.00 81 ALA A O 1
#

Radius of gyration: 13.88 Å; chains: 1; bounding box: 38×19×39 Å

pLDDT: mean 96.59, std 4.55, range [62.0, 98.62]

Sequence (81 aa):
IHDRFVDAMKDRLGKLAVGDALDAKTQIGPVVDQSQLKQDEDYIAIGRQEGADLAFGGERLDRETRGFYLQPALFTQATNA

Foldseek 3Di:
DVVVVLVVVQVVLVPAAEADPPDPSHPHYADPDPVVLVVLLVVVVVCVVQPWDFSDFQDFDDYPDDGGTGRDTDTDPDDPD

Secondary structure (DSSP, 8-state):
-HHHHHHHHHHHHTT--B--TT-TT-SB--BSSHHHHHHHHHHHHHHHHTT-EEEEE--EE--SS-SBEE--EEEES----